Protein AF-A0A3E3E5Y7-F1 (afdb_monomer_lite)

Radius of gyration: 22.62 Å; chains: 1; bounding box: 75×24×52 Å

Foldseek 3Di:
DDDDDDDPDDDPCPVVVVVPPVVVVVCVVCVFPPAPFFWWKWKAFPVCVVVVCVVPNPPWDWAAPDPTMTITIDGGGDDPVVVCCCVVDDGPDGPGPGPPPPPPPD

pLDDT: mean 71.74, std 18.04, range [29.73, 94.0]

Secondary structure (DSSP, 8-state):
-------S---TTHHHHHH--HHHHHHHH-TTSSSPEEEEEEEEEGGGTHHHHHHH-TTS-EEE-SSSEEEEEEEEE--HHHHHHHHHSS-TT---EE--------

Structure (mmCIF, N/CA/C/O backbone):
data_AF-A0A3E3E5Y7-F1
#
_entry.id   AF-A0A3E3E5Y7-F1
#
loop_
_atom_site.group_PDB
_atom_site.id
_atom_site.type_symbol
_atom_site.label_atom_id
_atom_site.label_alt_id
_atom_site.label_comp_id
_atom_site.label_asym_id
_atom_site.label_entity_id
_atom_site.label_seq_id
_atom_site.pdbx_PDB_ins_code
_atom_site.Cartn_x
_atom_site.Cartn_y
_atom_site.Cartn_z
_atom_site.occupancy
_atom_site.B_iso_or_equiv
_atom_site.auth_seq_id
_atom_site.auth_comp_id
_atom_site.auth_asym_id
_atom_site.auth_atom_id
_atom_site.pdbx_PDB_model_num
ATOM 1 N N . MET A 1 1 ? -45.116 6.302 5.397 1.00 53.91 1 MET A N 1
ATOM 2 C CA . MET A 1 1 ? -44.043 6.923 6.211 1.00 53.91 1 MET A CA 1
ATOM 3 C C . MET A 1 1 ? -43.902 6.153 7.510 1.00 53.91 1 MET A C 1
ATOM 5 O O . MET A 1 1 ? -44.923 5.784 8.074 1.00 53.91 1 MET A O 1
ATOM 9 N N . LEU A 1 2 ? -42.675 5.919 7.982 1.00 64.00 2 LEU A N 1
ATOM 10 C CA . LEU A 1 2 ? -42.442 5.395 9.331 1.00 64.00 2 LEU A CA 1
ATOM 11 C C . LEU A 1 2 ? -42.628 6.527 10.349 1.00 64.00 2 LEU A C 1
ATOM 13 O O . LEU A 1 2 ? -41.990 7.571 10.228 1.00 64.00 2 LEU A O 1
ATOM 17 N N . LYS A 1 3 ? -43.495 6.317 11.343 1.00 67.62 3 LYS A N 1
ATOM 18 C CA . LYS A 1 3 ? -43.587 7.175 12.529 1.00 67.62 3 LYS A CA 1
ATOM 19 C C . LYS A 1 3 ? -42.509 6.742 13.521 1.00 67.62 3 LYS A C 1
ATOM 21 O O . LYS A 1 3 ? -42.458 5.573 13.895 1.00 67.62 3 LYS A O 1
ATOM 26 N N . ILE A 1 4 ? -41.657 7.677 13.930 1.00 83.56 4 ILE A N 1
ATOM 27 C CA . ILE A 1 4 ? -40.622 7.469 14.946 1.00 83.56 4 ILE A CA 1
ATOM 28 C C . ILE A 1 4 ? -40.952 8.409 16.102 1.00 83.56 4 ILE A C 1
ATOM 30 O O . ILE A 1 4 ? -41.041 9.618 15.905 1.00 83.56 4 ILE A O 1
ATOM 34 N N . GLU A 1 5 ? -41.148 7.850 17.292 1.00 83.94 5 GLU A N 1
ATOM 35 C CA . GLU A 1 5 ? -41.533 8.584 18.499 1.00 83.94 5 GLU A CA 1
ATOM 36 C C . GLU A 1 5 ? -40.618 8.149 19.659 1.00 83.94 5 GLU A C 1
ATOM 38 O O . GLU A 1 5 ? -40.261 6.974 19.785 1.00 83.94 5 GLU A O 1
ATOM 43 N N . THR A 1 6 ? -40.181 9.094 20.493 1.00 85.38 6 THR A N 1
ATOM 44 C CA . THR A 1 6 ? -39.284 8.818 21.627 1.00 85.38 6 THR A CA 1
ATOM 45 C C . THR A 1 6 ? -40.065 8.375 22.858 1.00 85.38 6 THR A C 1
ATOM 47 O O . THR A 1 6 ? -40.801 9.164 23.445 1.00 85.38 6 THR A O 1
ATOM 50 N N . ILE A 1 7 ? -39.849 7.133 23.289 1.00 86.75 7 ILE A N 1
ATOM 51 C CA . ILE A 1 7 ? -40.443 6.577 24.512 1.00 86.75 7 ILE A CA 1
ATOM 52 C C . ILE A 1 7 ? -39.573 6.860 25.756 1.00 86.75 7 ILE A C 1
ATOM 54 O O . ILE A 1 7 ? -38.345 6.855 25.648 1.00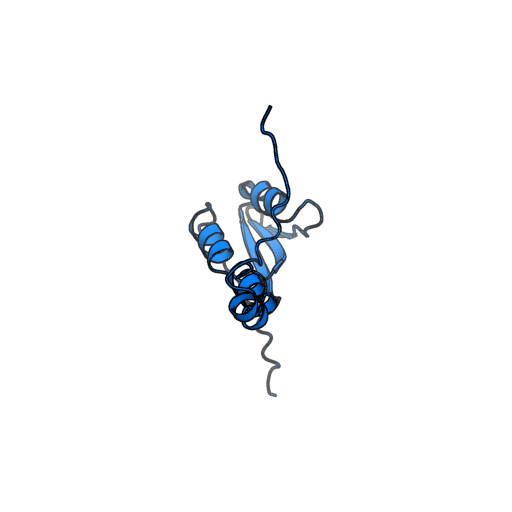 86.75 7 ILE A O 1
ATOM 58 N N . PRO A 1 8 ? -40.161 7.031 26.958 1.00 84.94 8 PRO A N 1
ATOM 59 C CA . PRO A 1 8 ? -39.441 7.366 28.199 1.00 84.94 8 PRO A CA 1
ATOM 60 C C . PRO A 1 8 ? -38.667 6.180 28.820 1.00 84.94 8 PRO A C 1
ATOM 62 O O . PRO A 1 8 ? -38.405 6.147 30.021 1.00 84.94 8 PRO A O 1
ATOM 65 N N . VAL A 1 9 ? -38.301 5.176 28.018 1.00 86.88 9 VAL A N 1
ATOM 66 C CA . VAL A 1 9 ? -37.622 3.957 28.476 1.00 86.88 9 VAL A CA 1
ATOM 67 C C . VAL A 1 9 ? -36.109 4.142 28.392 1.00 86.88 9 VAL A C 1
ATOM 69 O O . VAL A 1 9 ? -35.555 4.406 27.325 1.00 86.88 9 VAL A O 1
ATOM 72 N N . LEU A 1 10 ? -35.409 3.950 29.513 1.00 80.81 10 LEU A N 1
ATOM 73 C CA . LEU A 1 10 ? -33.948 4.012 29.545 1.00 80.81 10 LEU A CA 1
ATOM 74 C C . LEU A 1 10 ? -33.321 2.940 28.641 1.00 80.81 10 LEU A C 1
ATOM 76 O O . LEU A 1 10 ? -33.619 1.748 28.749 1.00 80.81 10 LEU A O 1
ATOM 80 N N . ARG A 1 11 ? -32.379 3.361 27.787 1.00 81.50 11 ARG A N 1
ATOM 81 C CA . ARG A 1 11 ? -31.610 2.459 26.921 1.00 81.50 11 ARG A CA 1
ATOM 82 C C . ARG A 1 11 ? -30.859 1.412 27.754 1.00 81.50 11 ARG A C 1
ATOM 84 O O . ARG A 1 11 ? -29.918 1.738 28.483 1.00 81.50 11 ARG A O 1
ATOM 91 N N . LYS A 1 12 ? -31.231 0.139 27.578 1.00 85.31 12 LYS A N 1
ATOM 92 C CA . LYS A 1 12 ? -30.495 -1.011 28.125 1.00 85.31 12 LYS A CA 1
ATOM 93 C C . LYS A 1 12 ? -29.054 -1.022 27.595 1.00 85.31 12 LYS A C 1
ATOM 95 O O . LYS A 1 12 ? -28.792 -0.621 26.462 1.00 85.31 12 LYS A O 1
ATOM 100 N N . GLY A 1 13 ? -28.118 -1.459 28.435 1.00 80.44 13 GLY A N 1
ATOM 101 C CA . GLY A 1 13 ? -26.691 -1.509 28.100 1.00 80.44 13 GLY A CA 1
ATOM 102 C C . GLY A 1 13 ? -25.911 -0.205 28.311 1.00 80.44 13 GLY A C 1
ATOM 103 O O . GLY A 1 13 ? -24.761 -0.131 27.889 1.00 80.44 13 GLY A O 1
ATOM 104 N N . LYS A 1 14 ? -26.463 0.807 29.002 1.00 80.44 14 LYS A N 1
ATOM 105 C CA . LYS A 1 14 ? -25.742 2.055 29.347 1.00 80.44 14 LYS A CA 1
ATOM 106 C C . LYS A 1 14 ? -24.388 1.791 30.028 1.00 80.44 14 LYS A C 1
ATOM 108 O O . LYS A 1 14 ? -23.390 2.405 29.662 1.00 80.44 14 LYS A O 1
ATOM 113 N N . ASP A 1 15 ? -24.319 0.841 30.960 1.00 81.69 15 ASP A N 1
ATOM 114 C CA . ASP A 1 15 ? -23.067 0.513 31.661 1.00 81.69 15 ASP A CA 1
ATOM 115 C C . ASP A 1 15 ? -22.139 -0.408 30.859 1.00 81.69 15 ASP A C 1
ATOM 117 O O . ASP A 1 15 ? -20.922 -0.350 31.022 1.00 81.69 15 ASP A O 1
ATOM 121 N N . GLN A 1 16 ? -22.684 -1.200 29.931 1.00 81.19 16 GLN A N 1
ATOM 122 C CA . GLN A 1 16 ? -21.888 -1.929 28.938 1.00 81.19 16 GLN A CA 1
ATOM 123 C C . GLN A 1 16 ? -21.244 -0.946 27.950 1.00 81.19 16 GLN A C 1
ATOM 125 O O . GLN A 1 16 ? -20.065 -1.084 27.647 1.00 81.19 16 GLN A O 1
ATOM 130 N N . PHE A 1 17 ? -21.966 0.099 27.533 1.00 77.88 17 PHE A N 1
ATOM 131 C CA . PHE A 1 17 ? -21.455 1.177 26.685 1.00 77.88 17 PHE A CA 1
ATOM 132 C C . PHE A 1 17 ? -20.377 2.018 27.390 1.00 77.88 17 PHE A C 1
ATOM 134 O O . PHE A 1 17 ? -19.354 2.310 26.785 1.00 77.88 17 PHE A O 1
ATOM 141 N N . L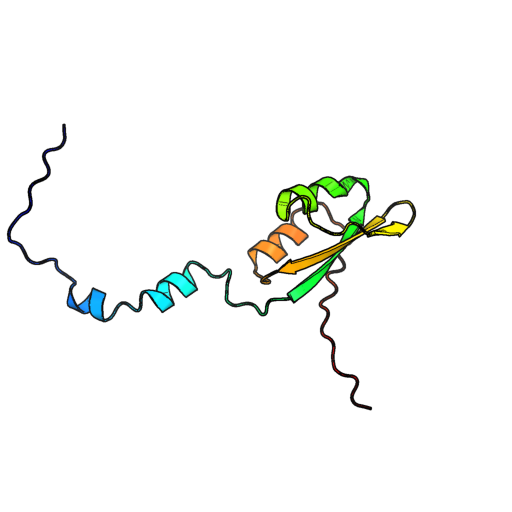YS A 1 18 ? -20.516 2.320 28.691 1.00 77.31 18 LYS A N 1
ATOM 142 C CA . LYS A 1 18 ? -19.421 2.932 29.480 1.00 77.31 18 LYS A CA 1
ATOM 143 C C . LYS A 1 18 ? -18.164 2.051 29.538 1.00 77.31 18 LYS A C 1
ATOM 145 O O . LYS A 1 18 ? -17.052 2.567 29.535 1.00 77.31 18 LYS A O 1
ATOM 150 N N . LYS A 1 19 ? -18.331 0.724 29.610 1.00 78.06 19 LYS A N 1
ATOM 151 C CA . LYS A 1 19 ? -17.226 -0.257 29.577 1.00 78.06 19 LYS A CA 1
ATOM 152 C C . LYS A 1 19 ? -16.687 -0.497 28.158 1.00 78.06 19 LYS A C 1
ATOM 154 O O . LYS A 1 19 ? -15.585 -1.026 28.003 1.00 78.06 19 LYS A O 1
ATOM 159 N N . PHE A 1 20 ? -17.435 -0.110 27.126 1.00 71.81 20 PHE A N 1
ATOM 160 C CA . PHE A 1 20 ? -17.068 -0.278 25.728 1.00 71.81 20 PHE A CA 1
ATOM 161 C C . PHE A 1 20 ? -15.987 0.732 25.349 1.00 71.81 20 PHE A C 1
ATOM 163 O O . PHE A 1 20 ? -16.250 1.903 25.076 1.00 71.81 20 PHE A O 1
ATOM 170 N N . LYS A 1 21 ? -14.734 0.270 25.322 1.00 73.06 21 LYS A N 1
ATOM 171 C CA . LYS A 1 21 ? -13.598 1.072 24.862 1.00 73.06 21 LYS A CA 1
ATOM 172 C C . LYS A 1 21 ? -13.705 1.286 23.352 1.00 73.06 21 LYS A C 1
ATOM 174 O O . LYS A 1 21 ? -13.082 0.551 22.587 1.00 73.06 21 LYS A O 1
ATOM 179 N N . LEU A 1 22 ? -14.459 2.310 22.942 1.00 68.06 22 LEU A N 1
ATOM 180 C CA . LEU A 1 22 ? -14.661 2.685 21.540 1.00 68.06 22 LEU A CA 1
ATOM 181 C C . LEU A 1 22 ? -13.323 2.769 20.794 1.00 68.06 22 LEU A C 1
ATOM 183 O O . LEU A 1 22 ? -13.195 2.162 19.745 1.00 68.06 22 LEU A O 1
ATOM 187 N N . ALA A 1 23 ? -12.293 3.374 21.397 1.00 66.75 23 ALA A N 1
ATOM 188 C CA . ALA A 1 23 ? -10.938 3.449 20.838 1.00 66.75 23 ALA A CA 1
ATOM 189 C C . ALA A 1 23 ? -10.248 2.083 20.603 1.00 66.75 23 ALA A C 1
ATOM 191 O O . ALA A 1 23 ? -9.414 1.963 19.709 1.00 66.75 23 ALA A O 1
ATOM 192 N N . LYS A 1 24 ? -10.568 1.041 21.388 1.00 60.62 24 LYS A N 1
ATOM 193 C CA . LYS A 1 24 ? -10.061 -0.328 21.161 1.00 60.62 24 LYS A CA 1
ATOM 194 C C . LYS A 1 24 ? -10.853 -1.021 20.051 1.00 60.62 24 LYS A C 1
ATOM 196 O O . LYS A 1 24 ? -10.266 -1.731 19.244 1.00 60.62 24 LYS A O 1
ATOM 201 N N . TYR A 1 25 ? -12.165 -0.797 20.001 1.00 59.59 25 TYR A N 1
ATOM 202 C CA . TYR A 1 25 ? -13.033 -1.323 18.949 1.00 59.59 25 TYR A CA 1
ATOM 203 C C . TYR A 1 25 ? -12.719 -0.693 17.586 1.00 59.59 25 TYR A C 1
ATOM 205 O O . TYR A 1 25 ? -12.518 -1.418 16.620 1.00 59.59 25 TYR A O 1
ATOM 213 N N . THR A 1 26 ? -12.554 0.631 17.516 1.00 58.12 26 THR A N 1
ATOM 214 C CA . THR A 1 26 ? -12.119 1.316 16.295 1.00 58.12 26 THR A CA 1
ATOM 215 C C . THR A 1 26 ? -10.711 0.894 15.895 1.00 58.12 26 THR A C 1
ATOM 217 O O . THR A 1 26 ? -10.531 0.571 14.733 1.00 58.12 26 THR A O 1
ATOM 220 N N . LYS A 1 27 ? -9.741 0.754 16.816 1.00 53.88 27 LYS A N 1
ATOM 221 C CA . LYS A 1 27 ? -8.434 0.140 16.483 1.00 53.88 27 LYS A CA 1
ATOM 222 C C . LYS A 1 27 ? -8.543 -1.295 15.947 1.00 53.88 27 LYS A C 1
ATOM 224 O O . LYS A 1 27 ? -7.710 -1.694 15.146 1.00 53.88 27 LYS A O 1
ATOM 229 N N . SER A 1 28 ? -9.539 -2.069 16.382 1.00 55.12 28 SER A N 1
ATOM 230 C CA . SER A 1 28 ? -9.755 -3.443 15.906 1.00 55.12 28 SER A CA 1
ATOM 231 C C . SER A 1 28 ? -10.451 -3.511 14.545 1.00 55.12 28 SER A C 1
ATOM 233 O O . SER A 1 28 ? -10.199 -4.450 13.799 1.00 55.12 28 SER A O 1
ATOM 235 N N . LEU A 1 29 ? -11.334 -2.557 14.232 1.00 51.31 29 LEU A N 1
ATOM 236 C CA . LEU A 1 29 ? -11.964 -2.426 12.913 1.00 51.31 29 LEU A CA 1
ATOM 237 C C . LEU A 1 29 ? -10.992 -1.809 11.903 1.00 51.31 29 LEU A C 1
ATOM 239 O O . LEU A 1 29 ? -10.814 -2.323 10.805 1.00 51.31 29 LEU A O 1
ATOM 243 N N . PHE A 1 30 ? -10.297 -0.749 12.310 1.00 50.41 30 PHE A N 1
ATOM 244 C CA . PHE A 1 30 ? -9.176 -0.158 11.595 1.00 50.41 30 PHE A CA 1
ATOM 245 C C . PHE A 1 30 ? -7.872 -0.900 11.923 1.00 50.41 30 PHE A C 1
ATOM 247 O O . PHE A 1 30 ? -6.879 -0.287 12.323 1.00 50.41 30 PHE A O 1
ATOM 254 N N . GLY A 1 31 ? -7.837 -2.210 11.645 1.00 42.56 31 GLY A N 1
ATOM 255 C CA . GLY A 1 31 ? -6.614 -3.033 11.581 1.00 42.56 31 GLY A CA 1
ATOM 256 C C . GLY A 1 31 ? -5.643 -2.625 10.455 1.00 42.56 31 GLY A C 1
ATOM 257 O O . GLY A 1 31 ? -4.904 -3.448 9.926 1.00 42.56 31 GLY A O 1
ATOM 258 N N . MET A 1 32 ? -5.690 -1.349 10.071 1.00 48.12 32 MET A N 1
ATOM 259 C CA . MET A 1 32 ? -4.931 -0.654 9.036 1.00 48.12 32 MET A CA 1
ATOM 260 C C . MET A 1 32 ? -3.994 0.412 9.645 1.00 48.12 32 MET A C 1
ATOM 262 O O . MET A 1 32 ? -3.169 0.956 8.928 1.00 48.12 32 MET A O 1
ATOM 266 N N . PHE A 1 33 ? -4.088 0.689 10.957 1.00 46.12 33 PHE A N 1
ATOM 267 C CA . PHE A 1 33 ? -3.269 1.682 11.682 1.00 46.12 33 PHE A CA 1
ATOM 268 C C . PHE A 1 33 ? -2.506 1.085 12.886 1.00 46.12 33 PHE A C 1
ATOM 270 O O . PHE A 1 33 ? -2.358 1.728 13.927 1.00 46.12 33 PHE A O 1
ATOM 277 N N . SER A 1 34 ? -2.045 -0.168 12.787 1.00 47.59 34 SER A N 1
ATOM 278 C CA . SER A 1 34 ? -1.176 -0.788 13.810 1.00 47.59 34 SER A CA 1
ATOM 279 C C . SER A 1 34 ? 0.113 -1.408 13.260 1.00 47.59 34 SER A C 1
ATOM 281 O O . SER A 1 34 ? 0.738 -2.212 13.949 1.00 47.59 34 SER A O 1
ATOM 283 N N . GLY A 1 35 ? 0.502 -1.060 12.033 1.00 54.25 35 GLY A N 1
ATOM 284 C CA . GLY A 1 35 ? 1.861 -1.289 11.541 1.00 54.25 35 GLY A CA 1
ATOM 285 C C . GLY A 1 35 ? 2.769 -0.114 11.907 1.00 54.25 35 GLY A C 1
ATOM 286 O O . GLY A 1 35 ? 2.283 0.984 12.180 1.00 54.25 35 GLY A O 1
ATOM 287 N N . ALA A 1 36 ? 4.084 -0.319 11.859 1.00 57.28 36 ALA A N 1
ATOM 288 C CA . ALA A 1 36 ? 4.986 0.805 11.645 1.00 57.28 36 ALA A CA 1
ATOM 289 C C . ALA A 1 36 ? 4.738 1.346 10.230 1.00 57.28 36 ALA A C 1
ATOM 291 O O . ALA A 1 36 ? 4.645 0.561 9.278 1.00 57.28 36 ALA A O 1
ATOM 292 N N . GLU A 1 37 ? 4.622 2.665 10.087 1.00 67.75 37 GLU A N 1
ATOM 293 C CA . GLU A 1 37 ? 4.670 3.292 8.770 1.00 67.75 37 GLU A CA 1
ATOM 294 C C . GLU A 1 37 ? 6.023 2.946 8.134 1.00 67.75 37 GLU A C 1
ATOM 296 O O . GLU A 1 37 ? 7.079 3.195 8.716 1.00 67.75 37 GLU A O 1
ATOM 301 N N . THR A 1 38 ? 5.986 2.272 6.987 1.00 73.69 38 THR A N 1
ATOM 302 C CA . THR A 1 38 ? 7.168 1.667 6.372 1.00 73.69 38 THR A CA 1
ATOM 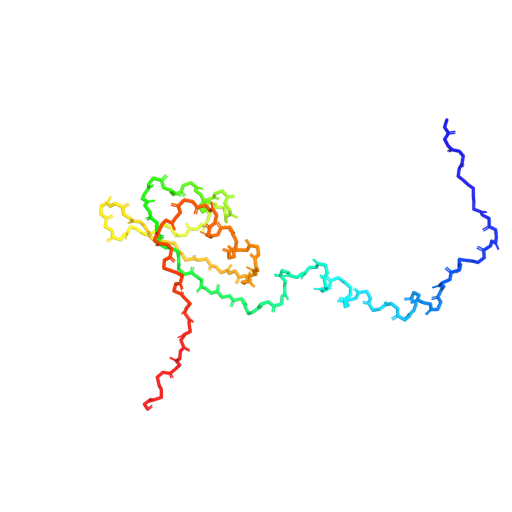303 C C . THR A 1 38 ? 7.280 2.119 4.927 1.00 73.69 38 THR A C 1
ATOM 305 O O . THR A 1 38 ? 6.351 1.942 4.139 1.00 73.69 38 THR A O 1
ATOM 308 N N . ASN A 1 39 ? 8.450 2.650 4.574 1.00 79.06 39 ASN A N 1
ATOM 309 C CA . ASN A 1 39 ? 8.811 2.917 3.188 1.00 79.06 39 ASN A CA 1
ATOM 310 C C . ASN A 1 39 ? 9.076 1.593 2.469 1.00 79.06 39 ASN A C 1
ATOM 3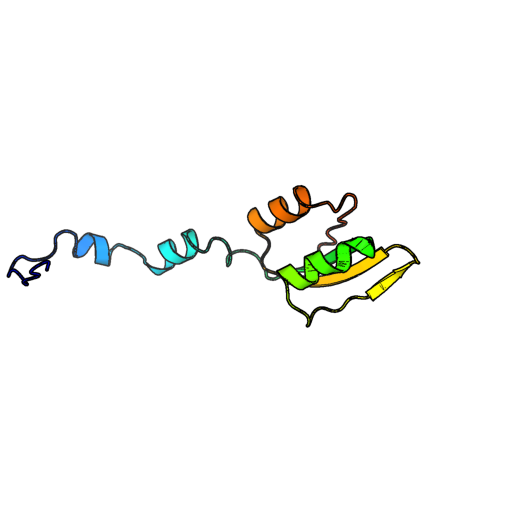12 O O . ASN A 1 39 ? 10.079 0.921 2.728 1.00 79.06 39 ASN A O 1
ATOM 316 N N . VAL A 1 40 ? 8.173 1.235 1.561 1.00 79.75 40 VAL A N 1
ATOM 317 C CA . VAL A 1 40 ? 8.268 0.042 0.723 1.00 79.75 40 VAL A CA 1
ATOM 318 C C . VAL A 1 40 ? 8.737 0.448 -0.667 1.00 79.75 40 VAL A C 1
ATOM 320 O O . VAL A 1 40 ? 8.131 1.307 -1.304 1.00 79.75 40 VAL A O 1
ATOM 323 N N . THR A 1 41 ? 9.792 -0.209 -1.152 1.00 85.88 41 THR A N 1
ATOM 324 C CA . THR A 1 41 ? 10.133 -0.178 -2.580 1.00 85.88 41 THR A CA 1
ATOM 325 C C . THR A 1 41 ? 9.355 -1.280 -3.292 1.00 85.88 41 THR A C 1
ATOM 327 O O . THR A 1 41 ? 9.424 -2.436 -2.879 1.00 85.88 41 THR A O 1
ATOM 330 N N . ILE A 1 42 ? 8.639 -0.931 -4.359 1.00 85.25 42 ILE A N 1
ATOM 331 C CA . ILE A 1 42 ? 7.978 -1.872 -5.272 1.00 85.25 42 ILE A CA 1
ATOM 332 C C . ILE A 1 42 ? 8.759 -1.842 -6.589 1.00 85.25 42 ILE A C 1
ATOM 334 O O . ILE A 1 42 ? 8.944 -0.757 -7.136 1.00 85.25 42 ILE A O 1
ATOM 338 N N . LYS A 1 43 ? 9.207 -3.001 -7.089 1.00 87.75 43 LYS A N 1
ATOM 339 C CA . LYS A 1 43 ? 9.726 -3.196 -8.459 1.00 87.75 43 LYS A CA 1
ATOM 340 C C . LYS A 1 43 ? 8.647 -3.890 -9.298 1.00 87.75 43 LYS A C 1
ATOM 342 O O . LYS A 1 43 ? 8.005 -4.806 -8.790 1.00 87.75 43 LYS A O 1
ATOM 347 N N . ALA A 1 44 ? 8.462 -3.471 -10.549 1.00 85.31 44 ALA A N 1
ATOM 348 C CA . ALA A 1 44 ? 7.504 -4.069 -11.483 1.00 85.31 44 ALA A CA 1
ATOM 349 C C . ALA A 1 44 ? 7.892 -3.817 -12.954 1.00 85.31 44 ALA A C 1
ATOM 351 O O . ALA A 1 44 ? 8.736 -2.963 -13.229 1.00 85.31 44 ALA A O 1
ATOM 352 N N . GLU A 1 45 ? 7.263 -4.536 -13.889 1.00 90.44 45 GLU A N 1
ATOM 353 C CA . GLU A 1 45 ? 7.329 -4.232 -15.326 1.00 90.44 45 GLU A CA 1
ATOM 354 C C . GLU A 1 45 ? 6.732 -2.858 -15.651 1.00 90.44 45 GLU A C 1
ATOM 356 O O . GLU A 1 45 ? 5.726 -2.450 -15.073 1.00 90.44 45 GLU A O 1
ATOM 361 N N . ASN A 1 46 ? 7.260 -2.195 -16.678 1.00 91.69 46 ASN A N 1
ATOM 362 C CA . ASN A 1 46 ? 6.757 -0.917 -17.186 1.00 91.69 46 ASN A CA 1
ATOM 363 C C . ASN A 1 46 ? 5.282 -0.981 -17.642 1.00 91.69 46 ASN A C 1
ATOM 365 O O . ASN A 1 46 ? 4.566 0.014 -17.538 1.00 91.69 46 ASN A O 1
ATOM 369 N N . ASN A 1 47 ? 4.789 -2.152 -18.063 1.00 91.12 47 ASN A N 1
ATOM 370 C CA . ASN A 1 47 ? 3.377 -2.369 -18.410 1.00 91.12 47 ASN A CA 1
ATOM 371 C C . ASN A 1 47 ? 2.418 -2.303 -17.190 1.00 91.12 47 ASN A C 1
ATOM 373 O O . ASN A 1 47 ? 1.228 -2.041 -17.364 1.00 91.12 47 ASN A O 1
ATOM 377 N N . MET A 1 48 ? 2.922 -2.464 -15.958 1.00 89.50 48 MET A N 1
ATOM 378 C CA . MET A 1 48 ? 2.149 -2.444 -14.707 1.00 89.50 48 MET A CA 1
ATOM 379 C C . MET A 1 48 ? 2.102 -1.060 -14.042 1.00 89.50 48 MET A C 1
ATOM 381 O O . MET A 1 48 ? 1.570 -0.938 -12.940 1.00 89.50 48 MET A O 1
ATOM 385 N N . VAL A 1 49 ? 2.633 -0.004 -14.674 1.00 89.75 49 VAL A N 1
ATOM 386 C CA . VAL A 1 49 ? 2.763 1.340 -14.070 1.00 89.75 49 VAL A CA 1
ATOM 387 C C . VAL A 1 49 ? 1.428 1.977 -13.649 1.00 89.75 49 VAL A C 1
ATOM 389 O O . VAL A 1 49 ? 1.395 2.755 -12.697 1.00 89.75 49 VAL A O 1
ATOM 392 N N . SER A 1 50 ? 0.311 1.610 -14.284 1.00 90.69 50 SER A N 1
ATOM 393 C CA . SER A 1 50 ? -1.036 2.045 -13.883 1.00 90.69 50 SER A CA 1
ATOM 394 C C . SER A 1 50 ? -1.441 1.530 -12.498 1.00 90.69 50 SER A C 1
ATOM 396 O O . SER A 1 50 ? -2.060 2.257 -11.729 1.00 90.69 50 SER A O 1
ATOM 398 N N . ILE A 1 51 ? -1.037 0.311 -12.134 1.00 87.81 51 ILE A N 1
ATOM 399 C CA . ILE A 1 51 ? -1.473 -0.371 -10.910 1.00 87.81 51 ILE A CA 1
ATOM 400 C C . ILE A 1 51 ? -1.094 0.395 -9.622 1.00 87.81 51 ILE A C 1
ATOM 402 O O . ILE A 1 51 ? -1.969 0.574 -8.768 1.00 87.81 51 ILE A O 1
ATOM 406 N N . PRO A 1 52 ? 0.157 0.867 -9.416 1.00 85.75 52 PRO A N 1
ATOM 407 C CA . PRO A 1 52 ? 0.469 1.703 -8.262 1.00 85.75 52 PRO A CA 1
ATOM 408 C C . PRO A 1 52 ? -0.135 3.112 -8.375 1.00 85.75 52 PRO A C 1
ATOM 410 O O . PRO A 1 52 ? -0.499 3.663 -7.340 1.00 85.75 52 PRO A O 1
ATOM 413 N N . ILE A 1 53 ? -0.320 3.672 -9.579 1.00 89.12 53 ILE A N 1
ATOM 414 C CA . ILE A 1 53 ? -0.981 4.981 -9.763 1.00 89.12 53 ILE A CA 1
ATOM 415 C C . ILE A 1 53 ? -2.446 4.922 -9.299 1.00 89.12 53 ILE A C 1
ATOM 417 O O . ILE A 1 53 ? -2.892 5.790 -8.550 1.00 89.12 53 ILE A O 1
ATOM 421 N N . ASP A 1 54 ? -3.181 3.869 -9.660 1.00 87.31 54 ASP A N 1
ATOM 422 C CA . ASP A 1 54 ? -4.576 3.663 -9.243 1.00 87.31 54 ASP A CA 1
ATOM 423 C C . ASP A 1 54 ? -4.707 3.396 -7.730 1.00 87.31 54 ASP A C 1
ATOM 425 O O . ASP A 1 54 ? -5.748 3.658 -7.124 1.00 87.31 54 ASP A O 1
ATOM 429 N N . ARG A 1 55 ? -3.654 2.856 -7.099 1.00 84.25 55 ARG A N 1
ATOM 430 C CA . ARG A 1 55 ? -3.627 2.510 -5.668 1.00 84.25 55 ARG A CA 1
ATOM 431 C C . ARG A 1 55 ? -3.200 3.679 -4.777 1.00 84.25 55 ARG A C 1
ATOM 433 O O . ARG A 1 55 ? -3.763 3.832 -3.695 1.00 84.25 55 ARG A O 1
ATOM 440 N N . PHE A 1 56 ? -2.197 4.447 -5.197 1.00 85.00 56 PHE A N 1
ATOM 441 C CA . PHE A 1 56 ? -1.508 5.450 -4.376 1.00 85.00 56 PHE A CA 1
ATOM 442 C C . PHE A 1 56 ? -1.668 6.889 -4.893 1.00 85.00 56 PHE A C 1
ATOM 444 O O . PHE A 1 56 ? -1.263 7.826 -4.211 1.00 85.00 56 PHE A O 1
ATOM 451 N N . GLY A 1 57 ? -2.288 7.076 -6.060 1.00 86.50 57 GLY A N 1
ATOM 452 C CA . GLY A 1 57 ? -2.438 8.371 -6.716 1.00 86.50 57 GLY A CA 1
ATOM 453 C C . GLY A 1 57 ? -1.296 8.690 -7.683 1.00 86.50 57 GLY A C 1
ATOM 454 O O . GLY A 1 57 ? -0.352 7.921 -7.860 1.00 86.50 57 GLY A O 1
ATOM 455 N N . LYS A 1 58 ? -1.394 9.854 -8.332 1.00 86.38 58 LYS A N 1
ATOM 456 C CA . LYS A 1 58 ? -0.427 10.313 -9.347 1.00 86.38 58 LYS A CA 1
ATOM 457 C C . LYS A 1 58 ? 0.843 10.938 -8.762 1.00 86.38 58 LYS A C 1
ATOM 459 O O . LYS A 1 58 ? 1.808 11.104 -9.497 1.00 86.38 58 LYS A O 1
ATOM 464 N N . ASP A 1 59 ? 0.858 11.229 -7.463 1.00 87.56 59 ASP A N 1
ATOM 465 C CA . ASP A 1 59 ? 1.973 11.896 -6.774 1.00 87.56 59 ASP A CA 1
ATOM 466 C C . ASP A 1 59 ? 3.087 10.922 -6.332 1.00 87.56 59 ASP A C 1
ATOM 468 O O . ASP A 1 59 ? 3.960 11.273 -5.537 1.00 87.56 59 ASP A O 1
ATOM 472 N N . ILE A 1 60 ? 3.074 9.681 -6.836 1.00 88.38 60 ILE A N 1
ATOM 473 C CA . ILE A 1 60 ? 4.135 8.700 -6.588 1.00 88.38 60 ILE A CA 1
ATOM 474 C C . ILE A 1 60 ? 5.321 8.883 -7.536 1.00 88.38 60 ILE A C 1
ATOM 476 O O . ILE A 1 60 ? 5.176 9.113 -8.736 1.00 88.38 60 ILE A O 1
ATOM 480 N N . LEU A 1 61 ? 6.526 8.693 -7.002 1.00 90.81 61 LEU A N 1
ATOM 481 C CA . LEU A 1 61 ? 7.751 8.659 -7.795 1.00 90.81 61 LEU A CA 1
ATOM 482 C C . LEU A 1 61 ? 7.849 7.335 -8.561 1.00 90.81 61 LEU A C 1
ATOM 484 O O . LEU A 1 61 ? 7.989 6.275 -7.950 1.00 90.81 61 LEU A O 1
ATOM 488 N N . ILE A 1 62 ? 7.816 7.405 -9.892 1.00 93.00 62 ILE A N 1
ATOM 489 C CA . ILE A 1 62 ? 8.162 6.301 -10.796 1.00 93.00 62 ILE A CA 1
ATOM 490 C C . ILE A 1 62 ? 9.599 6.524 -11.273 1.00 93.00 62 ILE A C 1
ATOM 492 O O . ILE A 1 62 ? 9.904 7.545 -11.885 1.00 93.00 62 ILE A O 1
ATOM 496 N N . ILE A 1 63 ? 10.490 5.582 -10.970 1.00 93.88 63 ILE A N 1
ATOM 497 C CA . ILE A 1 63 ? 11.915 5.654 -11.307 1.00 93.88 63 ILE A CA 1
ATOM 498 C C . ILE A 1 63 ? 12.242 4.445 -12.195 1.00 93.88 63 ILE A C 1
ATOM 500 O O . ILE A 1 63 ? 12.126 3.318 -11.705 1.00 93.88 63 ILE A O 1
ATOM 504 N N . PRO A 1 64 ? 12.652 4.619 -13.465 1.00 93.19 64 PRO A N 1
ATOM 505 C CA . PRO A 1 64 ? 13.084 3.495 -14.293 1.00 93.19 64 PRO A CA 1
ATOM 506 C C . PRO A 1 64 ? 14.324 2.823 -13.681 1.00 93.19 64 PRO A C 1
ATOM 508 O O . PRO A 1 64 ? 15.181 3.488 -13.093 1.00 93.19 64 PRO A O 1
ATOM 511 N N . ILE A 1 65 ? 14.398 1.497 -13.789 1.00 91.38 65 ILE A N 1
ATOM 512 C CA . ILE A 1 65 ? 15.560 0.691 -13.377 1.00 91.38 65 ILE A CA 1
ATOM 513 C C . ILE A 1 65 ? 16.340 0.250 -14.615 1.00 91.38 65 ILE A C 1
ATOM 515 O O . ILE A 1 65 ? 17.563 0.349 -14.644 1.00 91.38 65 ILE A O 1
ATOM 519 N N . ASP A 1 66 ? 15.609 -0.227 -15.619 1.00 91.81 66 ASP A N 1
ATOM 520 C CA . ASP A 1 66 ? 16.099 -0.744 -16.891 1.00 91.81 66 ASP A CA 1
ATOM 521 C C . ASP A 1 66 ? 15.020 -0.535 -17.975 1.00 91.81 66 ASP A C 1
ATOM 523 O O . ASP A 1 66 ? 14.007 0.126 -17.733 1.00 91.81 66 ASP A O 1
ATOM 527 N N . GLU A 1 67 ? 15.234 -1.069 -19.178 1.00 94.00 67 GLU A N 1
ATOM 528 C CA . GLU A 1 67 ? 14.319 -0.915 -20.322 1.00 94.00 67 GLU A CA 1
ATOM 529 C C . GLU A 1 67 ? 12.909 -1.479 -20.064 1.00 94.00 67 GLU A C 1
ATOM 531 O O . GLU A 1 67 ? 11.931 -0.985 -20.630 1.00 94.00 67 GLU A O 1
ATOM 536 N N . ASN A 1 68 ? 12.786 -2.477 -19.182 1.00 93.31 68 ASN A N 1
ATOM 537 C CA . ASN A 1 68 ? 11.550 -3.222 -18.945 1.00 93.31 68 ASN A CA 1
ATOM 538 C C . ASN A 1 68 ? 10.943 -2.985 -17.555 1.00 93.31 68 ASN A C 1
ATOM 540 O O . ASN A 1 68 ? 9.755 -3.254 -17.383 1.00 93.31 68 ASN A O 1
ATOM 544 N N . HIS A 1 69 ? 11.698 -2.462 -16.581 1.00 91.12 69 HIS A N 1
ATOM 545 C CA . HIS A 1 69 ? 11.236 -2.315 -15.195 1.00 91.12 69 HIS A CA 1
ATOM 546 C C . HIS A 1 69 ? 11.351 -0.901 -14.619 1.00 91.12 69 HIS A C 1
ATOM 548 O O . HIS A 1 69 ? 12.328 -0.176 -14.833 1.00 91.12 69 HIS A O 1
ATOM 554 N N . PHE A 1 70 ? 10.414 -0.588 -13.723 1.00 92.12 70 PHE A N 1
ATOM 555 C CA . PHE A 1 70 ? 10.455 0.575 -12.843 1.00 92.12 70 PHE A CA 1
ATOM 556 C C . PHE A 1 70 ? 10.489 0.162 -11.367 1.00 92.12 70 PHE A C 1
ATOM 558 O O . PHE A 1 70 ? 10.133 -0.958 -10.988 1.00 92.12 70 PHE A O 1
ATOM 565 N N . LYS A 1 71 ? 10.884 1.110 -10.512 1.00 91.56 71 LYS A N 1
ATOM 566 C CA . LYS A 1 71 ? 10.616 1.091 -9.073 1.00 91.56 71 LYS A CA 1
ATOM 567 C C . LYS A 1 71 ? 9.790 2.298 -8.655 1.00 91.56 71 LYS A C 1
ATOM 569 O O . LYS A 1 71 ? 9.931 3.387 -9.208 1.00 91.56 71 LYS A O 1
ATOM 574 N N . THR A 1 72 ? 8.986 2.116 -7.619 1.00 89.88 72 THR A N 1
ATOM 575 C CA . THR A 1 72 ? 8.364 3.206 -6.866 1.00 89.88 72 THR A CA 1
ATOM 576 C C . THR A 1 72 ? 8.604 3.016 -5.372 1.00 89.88 72 THR A C 1
ATOM 578 O O . THR A 1 72 ? 8.847 1.895 -4.920 1.00 89.88 72 THR A O 1
ATOM 581 N N . ILE A 1 73 ? 8.590 4.111 -4.612 1.00 87.19 73 ILE A N 1
ATOM 582 C CA . ILE A 1 73 ? 8.753 4.107 -3.156 1.00 87.19 73 ILE A CA 1
ATOM 583 C C . ILE A 1 73 ? 7.497 4.732 -2.561 1.00 87.19 73 ILE A C 1
ATOM 585 O O . ILE A 1 73 ? 7.169 5.874 -2.876 1.00 87.19 73 ILE A O 1
ATOM 589 N N . VAL A 1 74 ? 6.807 3.980 -1.706 1.00 84.56 74 VAL A N 1
ATOM 590 C CA . VAL A 1 74 ? 5.555 4.403 -1.068 1.00 84.56 74 VAL A CA 1
ATOM 591 C C . VAL A 1 74 ? 5.625 4.188 0.441 1.00 84.56 74 VAL A C 1
ATOM 593 O O . VAL A 1 74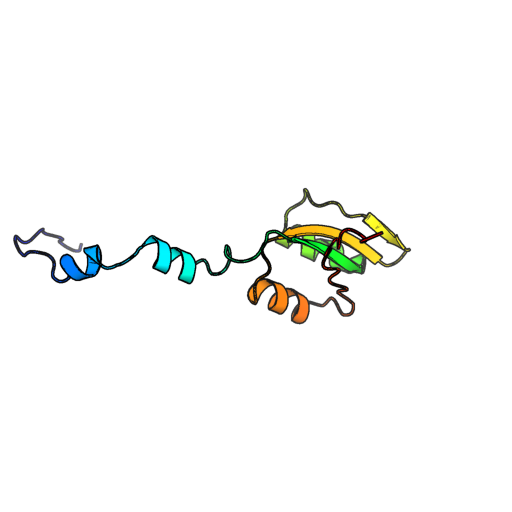 ? 6.119 3.160 0.908 1.00 84.56 74 VAL A O 1
ATOM 596 N N . SER A 1 75 ? 5.125 5.160 1.204 1.00 81.06 75 SER A N 1
ATOM 597 C CA . SER A 1 75 ? 5.007 5.059 2.659 1.00 81.06 75 SER A CA 1
ATOM 598 C C . SER A 1 75 ? 3.649 4.462 3.013 1.00 81.06 75 SER A C 1
ATOM 600 O O . SER A 1 75 ? 2.614 5.021 2.647 1.00 81.06 75 SER A O 1
ATOM 602 N N . ILE A 1 76 ? 3.635 3.293 3.659 1.00 77.75 76 ILE A N 1
ATOM 603 C CA . ILE A 1 76 ? 2.396 2.557 3.944 1.00 77.75 76 ILE A CA 1
ATOM 604 C C . ILE A 1 76 ? 2.402 1.884 5.317 1.00 77.75 76 ILE A C 1
ATOM 606 O O . ILE A 1 76 ? 3.441 1.500 5.855 1.00 77.75 76 ILE A O 1
ATOM 610 N N . PHE A 1 77 ? 1.203 1.636 5.844 1.00 75.88 77 PHE A N 1
ATOM 611 C CA . PHE A 1 77 ? 0.999 0.698 6.943 1.00 75.88 77 PHE A CA 1
ATOM 612 C C . PHE A 1 77 ? 0.880 -0.723 6.393 1.00 75.88 77 PHE A C 1
ATOM 614 O O . PHE A 1 77 ? -0.085 -1.073 5.706 1.00 75.88 77 PHE A O 1
ATOM 621 N N . ILE A 1 78 ? 1.863 -1.564 6.707 1.00 68.94 78 ILE A N 1
ATOM 622 C CA . ILE A 1 78 ? 1.853 -2.967 6.289 1.00 68.94 78 ILE A CA 1
ATOM 623 C C . ILE A 1 78 ? 0.695 -3.698 6.972 1.00 68.94 78 ILE A C 1
ATOM 625 O O . ILE A 1 78 ? 0.548 -3.679 8.193 1.00 68.94 78 ILE A O 1
ATOM 629 N N . SER A 1 79 ? -0.112 -4.373 6.159 1.00 71.06 79 SER A N 1
ATOM 630 C CA . SER A 1 79 ? -1.271 -5.150 6.589 1.00 71.06 79 SER A CA 1
ATOM 631 C C . SER A 1 79 ? -1.417 -6.411 5.739 1.00 71.06 79 SER A C 1
ATOM 633 O O . SER A 1 79 ? -0.920 -6.479 4.612 1.00 71.06 79 SER A O 1
ATOM 635 N N . ASN A 1 80 ? -2.169 -7.395 6.239 1.00 71.56 80 ASN A N 1
ATOM 636 C CA . ASN A 1 80 ? -2.490 -8.604 5.473 1.00 71.56 80 ASN A CA 1
ATOM 637 C C . ASN A 1 80 ? -3.238 -8.288 4.164 1.00 71.56 80 ASN A C 1
ATOM 639 O O . ASN A 1 80 ? -3.074 -9.014 3.189 1.00 71.56 80 ASN A O 1
ATOM 643 N N . HIS A 1 81 ? -4.002 -7.190 4.110 1.00 70.69 81 HIS A N 1
ATOM 644 C CA . HIS A 1 81 ? -4.653 -6.727 2.880 1.00 70.69 81 HIS A CA 1
ATOM 645 C C . HIS A 1 81 ? -3.639 -6.245 1.836 1.00 70.69 81 HIS A C 1
ATOM 647 O O . HIS A 1 81 ? -3.754 -6.607 0.668 1.00 70.69 81 HIS A O 1
ATOM 653 N N . PHE A 1 82 ? -2.625 -5.479 2.249 1.00 74.75 82 PHE A N 1
ATOM 654 C CA . PHE A 1 82 ? -1.547 -5.058 1.353 1.00 74.75 82 PHE A CA 1
ATOM 655 C C . PHE A 1 82 ? -0.728 -6.259 0.852 1.00 74.75 82 PHE A C 1
ATOM 657 O O . PHE A 1 82 ? -0.520 -6.403 -0.350 1.00 74.75 82 PHE A O 1
ATOM 664 N N . LEU A 1 83 ? -0.340 -7.173 1.748 1.00 73.12 83 LEU A N 1
ATOM 665 C CA . LEU A 1 83 ? 0.399 -8.386 1.374 1.00 73.12 83 LEU A CA 1
ATOM 666 C C . LEU A 1 83 ? -0.426 -9.322 0.475 1.00 73.12 83 LEU A C 1
ATOM 668 O O . LEU A 1 83 ? 0.121 -9.925 -0.445 1.00 73.12 83 LEU A O 1
ATOM 672 N N . GLY A 1 84 ? -1.736 -9.431 0.711 1.00 74.25 84 GLY A N 1
ATOM 673 C CA . GLY A 1 84 ? -2.658 -10.179 -0.145 1.00 74.25 84 GLY A CA 1
ATOM 674 C C . GLY A 1 84 ? -2.822 -9.549 -1.529 1.00 74.25 84 GLY A C 1
ATOM 675 O O . GLY A 1 84 ? -2.860 -10.271 -2.519 1.00 74.25 84 GLY A O 1
ATOM 676 N N . TRP A 1 85 ? -2.847 -8.216 -1.617 1.00 77.56 85 TRP A N 1
ATOM 677 C CA . TRP A 1 85 ? -2.876 -7.499 -2.894 1.00 77.56 85 TRP A CA 1
ATOM 678 C C . TRP A 1 85 ? -1.596 -7.715 -3.710 1.00 77.56 85 TRP A C 1
ATOM 680 O O . TRP A 1 85 ? -1.696 -8.070 -4.879 1.00 77.56 85 TRP A O 1
ATOM 690 N N . ILE A 1 86 ? -0.417 -7.598 -3.088 1.00 74.56 86 ILE A N 1
ATOM 691 C CA . ILE A 1 86 ? 0.872 -7.883 -3.743 1.00 74.56 86 ILE A CA 1
ATOM 692 C C . ILE A 1 86 ? 0.956 -9.335 -4.237 1.00 74.56 86 ILE A C 1
ATOM 694 O O . ILE A 1 86 ? 1.461 -9.584 -5.323 1.00 74.56 86 ILE A O 1
ATOM 698 N N . LYS A 1 87 ? 0.450 -10.303 -3.461 1.00 66.31 87 LYS A N 1
ATOM 699 C CA . LYS A 1 87 ? 0.456 -11.724 -3.852 1.00 66.31 87 LYS A CA 1
ATOM 700 C C . LYS A 1 87 ? -0.607 -12.092 -4.892 1.00 66.31 87 LYS A C 1
ATOM 702 O O . LYS A 1 87 ? -0.458 -13.111 -5.555 1.00 66.31 87 LYS A O 1
ATOM 707 N N . GLY A 1 88 ? -1.698 -11.329 -4.977 1.00 67.00 88 GLY A N 1
ATOM 708 C CA . GLY A 1 88 ? -2.838 -11.618 -5.852 1.00 67.00 88 GLY A CA 1
ATOM 709 C C . GLY A 1 88 ? -2.838 -10.850 -7.176 1.00 67.00 88 GLY A C 1
ATOM 710 O O . GLY A 1 88 ? -3.429 -11.319 -8.144 1.00 67.00 88 GLY A O 1
ATOM 711 N N . GLY A 1 89 ? -2.199 -9.681 -7.236 1.00 57.53 89 GLY A N 1
ATOM 712 C CA . GLY A 1 89 ? -2.019 -8.921 -8.470 1.00 57.53 89 GLY A CA 1
ATOM 713 C C . GLY A 1 89 ? -0.663 -9.217 -9.101 1.00 57.53 89 GLY A C 1
ATOM 714 O O . GLY A 1 89 ? 0.334 -8.982 -8.438 1.00 57.53 89 GLY A O 1
ATOM 715 N N . TYR A 1 90 ? -0.685 -9.699 -10.350 1.00 54.06 90 TYR A N 1
ATOM 716 C CA . TYR A 1 90 ? 0.292 -9.773 -11.469 1.00 54.06 90 TYR A CA 1
ATOM 717 C C . TYR A 1 90 ? 1.819 -9.551 -11.306 1.00 54.06 90 TYR A C 1
ATOM 719 O O . TYR A 1 90 ? 2.570 -9.912 -12.209 1.00 54.06 90 TYR A O 1
ATOM 727 N N . PHE A 1 91 ? 2.319 -9.010 -10.202 1.00 56.38 91 PHE A N 1
ATOM 728 C CA . PHE A 1 91 ? 3.722 -8.718 -9.940 1.00 56.38 91 PHE A CA 1
ATOM 729 C C . PHE A 1 91 ? 4.523 -9.977 -9.557 1.00 56.38 91 PHE A C 1
ATOM 731 O O . PHE A 1 91 ? 4.818 -10.222 -8.383 1.00 56.38 91 PHE A O 1
ATOM 738 N N . TYR A 1 92 ? 4.913 -10.760 -10.562 1.00 46.66 92 TYR A N 1
ATOM 739 C CA . TYR A 1 92 ? 5.696 -11.994 -10.408 1.00 46.66 92 TYR A CA 1
ATOM 740 C C . TYR A 1 92 ? 7.056 -11.795 -9.692 1.00 46.66 92 TYR A C 1
ATOM 742 O O . TYR A 1 92 ? 7.542 -12.725 -9.054 1.00 46.66 92 TYR A O 1
ATOM 750 N N . GLU A 1 93 ? 7.628 -10.582 -9.716 1.00 48.25 93 GLU A N 1
ATOM 751 C CA . GLU A 1 93 ? 8.852 -10.191 -8.990 1.00 48.25 93 GLU A CA 1
ATOM 752 C C . GLU A 1 93 ? 8.656 -8.955 -8.079 1.00 48.25 93 GLU A C 1
ATOM 754 O O . GLU A 1 93 ? 9.422 -7.986 -8.132 1.00 48.25 93 GLU A O 1
ATOM 759 N N . THR A 1 94 ? 7.665 -8.965 -7.174 1.00 48.03 94 THR A N 1
ATOM 760 C CA . THR A 1 94 ? 7.663 -7.950 -6.095 1.00 48.03 94 THR A CA 1
ATOM 761 C C . THR A 1 94 ? 8.743 -8.248 -5.057 1.00 48.03 94 THR A C 1
ATOM 763 O O . THR A 1 94 ? 8.487 -8.860 -4.016 1.00 48.03 94 THR A O 1
ATOM 766 N N . TYR A 1 95 ? 9.947 -7.728 -5.282 1.00 51.78 95 TYR A N 1
ATOM 767 C CA . TYR A 1 95 ? 10.933 -7.577 -4.217 1.00 51.78 95 TYR A CA 1
ATOM 768 C C . TYR A 1 95 ? 10.502 -6.449 -3.284 1.00 51.78 95 TYR A C 1
ATOM 770 O O . TYR A 1 95 ? 10.832 -5.279 -3.480 1.00 51.78 95 TYR A O 1
ATOM 778 N N . LEU A 1 96 ? 9.747 -6.821 -2.252 1.00 51.56 96 LEU A N 1
ATOM 779 C CA . LEU A 1 96 ? 9.363 -5.934 -1.164 1.00 51.56 96 LEU A CA 1
ATOM 780 C C . LEU A 1 96 ? 10.596 -5.681 -0.290 1.00 51.56 96 LEU A C 1
ATOM 782 O O . LEU A 1 96 ? 10.812 -6.339 0.728 1.00 51.56 96 LEU A O 1
ATOM 786 N N . PHE A 1 97 ? 11.436 -4.735 -0.713 1.00 48.56 97 PHE A N 1
ATOM 787 C CA . PHE A 1 97 ? 12.558 -4.274 0.095 1.00 48.56 97 PHE A CA 1
ATOM 788 C C . PHE A 1 97 ? 12.010 -3.491 1.284 1.00 48.56 97 PHE A C 1
ATOM 790 O O . PHE A 1 97 ? 11.788 -2.279 1.217 1.00 48.56 97 PHE A O 1
ATOM 797 N N . TYR A 1 98 ? 11.797 -4.210 2.385 1.00 45.75 98 TYR A N 1
ATOM 798 C CA . TYR A 1 98 ? 11.710 -3.622 3.709 1.00 45.75 98 TYR A CA 1
ATOM 799 C C . TYR A 1 98 ? 13.019 -2.883 3.964 1.00 45.75 98 TYR A C 1
ATOM 801 O O . TYR A 1 98 ? 14.045 -3.508 4.229 1.00 45.75 98 TYR A O 1
ATOM 809 N N . ASN A 1 99 ? 12.980 -1.552 3.921 1.00 41.53 99 ASN A N 1
ATOM 810 C CA . ASN A 1 99 ? 14.075 -0.719 4.404 1.00 41.53 99 ASN A CA 1
ATOM 811 C C . ASN A 1 99 ? 14.125 -0.759 5.942 1.00 41.53 99 ASN A C 1
ATOM 813 O O . ASN A 1 99 ? 13.971 0.256 6.622 1.00 41.53 99 ASN A O 1
ATOM 817 N N . TYR A 1 100 ? 14.407 -1.941 6.498 1.00 35.22 100 TYR A N 1
ATOM 818 C CA . TYR A 1 100 ? 15.099 -2.033 7.773 1.00 35.22 100 TYR A CA 1
ATOM 819 C C . TYR A 1 100 ? 16.511 -1.488 7.544 1.00 35.22 100 TYR A C 1
ATOM 821 O O . TYR A 1 100 ? 17.462 -2.228 7.293 1.00 35.22 100 TYR A O 1
ATOM 829 N N . ARG A 1 101 ? 16.651 -0.160 7.653 1.00 33.09 101 ARG A N 1
ATOM 830 C CA . ARG A 1 101 ? 17.921 0.431 8.066 1.00 33.09 101 ARG A CA 1
ATOM 831 C C . ARG A 1 101 ? 18.209 -0.104 9.465 1.00 33.09 101 ARG A C 1
ATOM 833 O O . ARG A 1 101 ? 17.855 0.524 10.459 1.00 33.09 101 ARG A O 1
ATOM 840 N N . TYR A 1 102 ? 18.878 -1.250 9.536 1.00 31.86 102 TYR A N 1
ATOM 841 C CA . TYR A 1 102 ? 19.832 -1.441 10.612 1.00 31.86 102 TYR A CA 1
ATOM 842 C C . TYR A 1 102 ? 20.800 -0.255 10.523 1.00 31.86 102 TYR A C 1
ATOM 844 O O . TYR A 1 102 ? 21.399 -0.056 9.462 1.00 31.86 102 TYR A O 1
ATOM 852 N N . PRO A 1 103 ? 20.953 0.557 11.583 1.00 29.73 103 PRO A N 1
ATOM 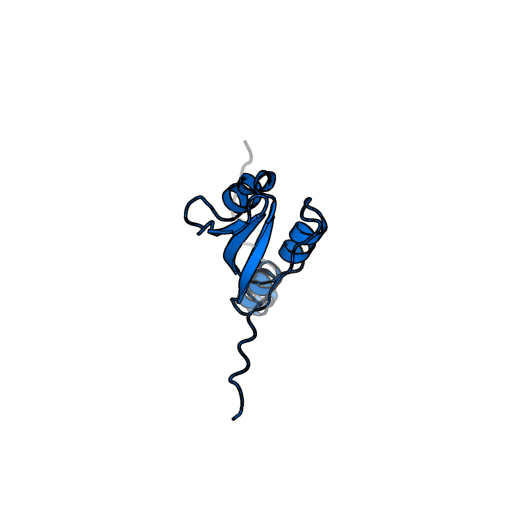853 C CA . PRO A 1 103 ? 22.183 1.307 11.730 1.00 29.73 103 PRO A CA 1
ATOM 854 C C . PRO A 1 103 ? 23.287 0.254 11.725 1.00 29.73 103 PRO A C 1
ATOM 856 O O . PRO A 1 103 ? 23.248 -0.685 12.524 1.00 29.73 103 PRO A O 1
ATOM 859 N N . SER A 1 104 ? 24.223 0.363 10.790 1.00 31.73 104 SER A N 1
ATOM 860 C CA . SER A 1 104 ? 25.439 -0.435 10.828 1.00 31.73 104 SER A CA 1
ATOM 861 C C . SER A 1 104 ? 26.131 -0.148 12.157 1.00 31.73 104 SER A C 1
ATOM 863 O O . SER A 1 104 ? 26.643 0.954 12.348 1.00 31.73 104 SER A O 1
ATOM 865 N N . LEU A 1 105 ? 26.107 -1.122 13.068 1.00 34.72 105 LEU A N 1
ATOM 866 C CA . LEU A 1 105 ? 26.981 -1.141 14.234 1.00 34.72 105 LEU A CA 1
ATOM 867 C C . LEU A 1 105 ? 28.402 -1.420 13.733 1.00 34.72 105 LEU A C 1
ATOM 869 O O . LEU A 1 105 ? 28.816 -2.573 13.611 1.00 34.72 105 LEU A O 1
ATOM 873 N N . LEU A 1 106 ? 29.081 -0.328 13.388 1.00 34.19 106 LEU A N 1
ATOM 874 C CA . LEU A 1 106 ? 30.530 -0.164 13.398 1.00 34.19 106 LEU A CA 1
ATOM 875 C C . LEU A 1 106 ? 30.854 0.802 14.544 1.00 34.19 106 LEU A C 1
ATOM 877 O O . LEU A 1 106 ? 30.131 1.821 14.640 1.00 34.19 106 LEU A O 1
#

Organism: NCBI:txid1323

Sequence (106 aa):
MLKIETIPVLRKGKDQFKKFKLAKYTKSLFGMFSGAETNVTIKAENNMVSIPIDRFGKDILIIPIDENHFKTIVSIFISNHFLGWIKGGYFYETYLFYNYRYPSLL